Protein AF-K6WYZ0-F1 (afdb_monomer)

Radius of gyration: 23.87 Å; Cα contacts (8 Å, |Δi|>4): 31; chains: 1; bounding box: 39×36×67 Å

Sequence (78 aa):
QREFNARVQHDLRNSVWVNGGCASWYQDNDGNITTLWPGFTFNFRRITKRFDLAAYDVERRGAVAAPARATEATPATV

Organism: NCBI:txid1108045

Solvent-accessible surface area (backbone atoms only — not comparable to full-atom values): 5506 Å² total; per-residue (Å²): 109,70,69,60,53,52,50,51,51,58,58,36,61,80,34,69,82,58,70,61,86,57,95,44,94,58,40,50,99,86,66,48,67,82,80,72,74,75,66,60,66,70,57,54,50,65,75,59,70,65,86,62,71,89,80,51,92,83,79,81,84,71,85,76,75,73,78,77,78,78,78,81,76,80,82,84,85,131

Foldseek 3Di:
DVVVQVVQQVLCCPDCCQPVPDPDPQQDPVGTRPPDGNDDPVVVCVVPVDDDPVVDDDDDDDDDPDPDPPDPDDDDDD

Structure (mmCIF, N/CA/C/O backbone):
data_AF-K6WYZ0-F1
#
_entry.id   AF-K6WYZ0-F1
#
loop_
_atom_site.group_PDB
_atom_site.id
_atom_site.type_symbol
_atom_site.label_atom_id
_atom_site.label_alt_id
_atom_site.label_comp_id
_atom_site.label_asym_id
_atom_site.label_entity_id
_atom_site.label_seq_id
_atom_site.pdbx_PDB_ins_code
_atom_site.Cartn_x
_atom_site.Cartn_y
_atom_site.Cartn_z
_atom_site.occupancy
_atom_site.B_iso_or_equiv
_atom_site.auth_seq_id
_atom_site.auth_comp_id
_atom_site.auth_asym_id
_atom_site.auth_atom_id
_atom_site.pdbx_PDB_model_num
ATOM 1 N N . GLN A 1 1 ? -11.305 -6.693 -2.609 1.00 86.31 1 GLN A N 1
ATOM 2 C CA . GLN A 1 1 ? -9.853 -6.952 -2.467 1.00 86.31 1 GLN A CA 1
ATOM 3 C C . GLN A 1 1 ? -9.106 -7.161 -3.788 1.00 86.31 1 GLN A C 1
ATOM 5 O O . GLN A 1 1 ? -8.157 -6.428 -4.025 1.00 86.31 1 GLN A O 1
ATOM 10 N N . ARG A 1 2 ? -9.501 -8.099 -4.670 1.00 94.62 2 ARG A N 1
ATOM 11 C CA . ARG A 1 2 ? -8.745 -8.433 -5.906 1.00 94.62 2 ARG A CA 1
ATOM 12 C C . ARG A 1 2 ? -8.340 -7.232 -6.766 1.00 94.62 2 ARG A C 1
ATOM 14 O O . ARG A 1 2 ? -7.177 -7.107 -7.122 1.00 94.62 2 ARG A O 1
ATOM 21 N N . GLU A 1 3 ? -9.271 -6.328 -7.048 1.00 95.88 3 GLU A N 1
ATOM 22 C CA . GLU A 1 3 ? -8.985 -5.146 -7.870 1.00 95.88 3 GLU A CA 1
ATOM 23 C C . GLU A 1 3 ? -7.964 -4.198 -7.237 1.00 95.88 3 GLU A C 1
ATOM 25 O O . GLU A 1 3 ? -7.148 -3.604 -7.935 1.00 95.88 3 GLU A O 1
ATOM 30 N N . PHE A 1 4 ? -8.006 -4.047 -5.911 1.00 92.50 4 PHE A N 1
ATOM 31 C CA . PHE A 1 4 ? -7.031 -3.237 -5.192 1.00 92.50 4 PHE A CA 1
ATOM 32 C C . PHE A 1 4 ? -5.635 -3.841 -5.340 1.00 92.50 4 PHE A C 1
ATOM 34 O O . PHE A 1 4 ? -4.713 -3.137 -5.737 1.00 92.50 4 PHE A O 1
ATOM 41 N N . ASN A 1 5 ? -5.509 -5.153 -5.128 1.00 94.75 5 ASN A N 1
ATOM 42 C CA . ASN A 1 5 ? -4.239 -5.854 -5.297 1.00 94.75 5 ASN A CA 1
ATOM 43 C C . ASN A 1 5 ? -3.732 -5.763 -6.741 1.00 94.75 5 ASN A C 1
ATOM 45 O O . ASN A 1 5 ? -2.558 -5.478 -6.944 1.00 94.75 5 ASN A O 1
ATOM 49 N N . ALA A 1 6 ? -4.605 -5.934 -7.738 1.00 95.81 6 ALA A N 1
ATOM 50 C CA . ALA A 1 6 ? -4.232 -5.814 -9.147 1.00 95.81 6 ALA A CA 1
ATOM 51 C C . ALA A 1 6 ? -3.679 -4.420 -9.480 1.00 95.81 6 ALA A C 1
ATOM 53 O O . ALA A 1 6 ? -2.669 -4.312 -10.170 1.00 95.81 6 ALA A O 1
ATOM 54 N N . ARG A 1 7 ? -4.292 -3.354 -8.944 1.00 95.50 7 ARG A N 1
ATOM 55 C CA . ARG A 1 7 ? -3.775 -1.983 -9.085 1.00 95.50 7 ARG A CA 1
ATOM 56 C C . ARG A 1 7 ? -2.417 -1.807 -8.404 1.00 95.50 7 ARG A C 1
ATOM 58 O O . ARG A 1 7 ? -1.505 -1.270 -9.017 1.00 95.50 7 ARG A O 1
ATOM 65 N N . VAL A 1 8 ? -2.251 -2.312 -7.181 1.00 95.06 8 VAL A N 1
ATOM 66 C CA . VAL A 1 8 ? -0.969 -2.235 -6.458 1.00 95.06 8 VAL A CA 1
ATOM 67 C C . VAL A 1 8 ? 0.146 -2.971 -7.207 1.00 95.06 8 VAL A C 1
ATOM 69 O O . VAL A 1 8 ? 1.223 -2.410 -7.390 1.00 95.06 8 VAL A O 1
ATOM 72 N N . GLN A 1 9 ? -0.111 -4.191 -7.688 1.00 95.25 9 GLN A N 1
ATOM 73 C CA . GLN A 1 9 ? 0.8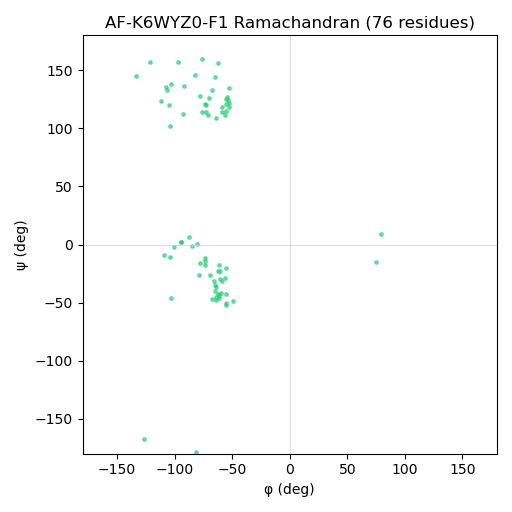70 -4.954 -8.468 1.00 95.25 9 GLN A CA 1
ATOM 74 C C . GLN A 1 9 ? 1.188 -4.275 -9.802 1.00 95.25 9 GLN A C 1
ATOM 76 O O . GLN A 1 9 ? 2.350 -4.194 -10.197 1.00 95.25 9 GLN A O 1
ATOM 81 N N . HIS A 1 10 ? 0.172 -3.717 -10.468 1.00 95.12 10 HIS A N 1
ATOM 82 C CA . HIS A 1 10 ? 0.375 -2.911 -11.664 1.00 95.12 10 HIS A CA 1
ATOM 83 C C . HIS A 1 10 ? 1.350 -1.763 -11.384 1.00 95.12 10 HIS A C 1
ATOM 85 O O . HIS A 1 10 ? 2.328 -1.620 -12.111 1.00 95.12 10 HIS A O 1
ATOM 91 N N . ASP A 1 11 ? 1.150 -0.988 -10.323 1.00 94.31 11 ASP A N 1
ATOM 92 C CA . ASP A 1 11 ? 2.026 0.141 -9.992 1.00 94.31 11 ASP A CA 1
ATOM 93 C C . ASP A 1 11 ? 3.458 -0.305 -9.628 1.00 94.31 11 ASP A C 1
ATOM 95 O O . ASP A 1 11 ? 4.430 0.359 -9.995 1.00 94.31 11 ASP A O 1
ATOM 99 N N . LEU A 1 12 ? 3.612 -1.461 -8.967 1.00 93.44 12 LEU A N 1
ATOM 100 C CA . LEU A 1 12 ? 4.915 -2.021 -8.578 1.00 93.44 12 LEU A CA 1
ATOM 101 C C . LEU A 1 12 ? 5.758 -2.504 -9.767 1.00 93.44 12 LEU A C 1
ATOM 103 O O . LEU A 1 12 ? 6.989 -2.476 -9.670 1.00 93.44 12 LEU A O 1
ATOM 107 N N . ARG A 1 13 ? 5.138 -2.882 -10.895 1.00 90.12 13 ARG A N 1
ATOM 108 C CA . ARG A 1 13 ? 5.830 -3.460 -12.069 1.00 90.12 13 ARG A CA 1
ATOM 109 C C . ARG A 1 13 ? 6.947 -2.575 -12.634 1.00 90.12 13 ARG A C 1
ATOM 111 O O . ARG A 1 13 ? 7.907 -3.071 -13.208 1.00 90.12 13 ARG A O 1
ATOM 118 N N . ASN A 1 14 ? 6.827 -1.257 -12.471 1.00 87.50 14 ASN A N 1
ATOM 119 C CA . ASN A 1 14 ? 7.786 -0.280 -12.993 1.00 87.50 14 ASN A CA 1
ATOM 120 C C . ASN A 1 14 ? 8.851 0.121 -11.961 1.00 87.50 14 ASN A C 1
ATOM 122 O O . ASN A 1 14 ? 9.692 0.974 -12.234 1.00 87.50 14 ASN A O 1
ATOM 126 N N . SER A 1 15 ? 8.823 -0.463 -10.764 1.00 88.56 15 SER A N 1
ATOM 127 C CA . SER A 1 15 ? 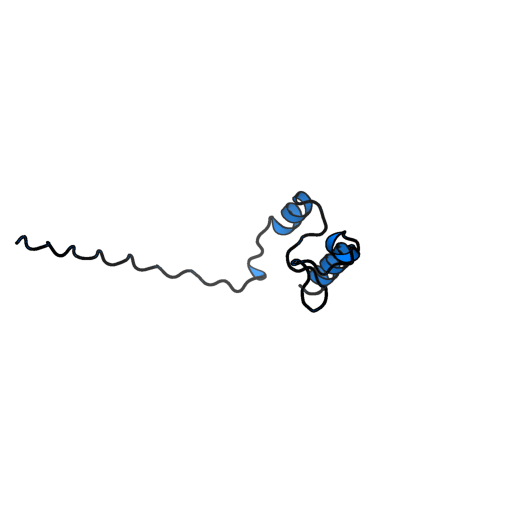9.790 -0.151 -9.717 1.00 88.56 15 SER A CA 1
ATOM 128 C C . SER A 1 15 ? 11.152 -0.798 -9.979 1.00 88.56 15 SER A C 1
ATOM 130 O O . SER A 1 15 ? 11.282 -1.793 -10.698 1.00 88.56 15 SER A O 1
ATOM 132 N N . VAL A 1 16 ? 12.184 -0.248 -9.340 1.00 87.56 16 VAL A N 1
ATOM 133 C CA . VAL A 1 16 ? 13.548 -0.806 -9.351 1.00 87.56 16 VAL A CA 1
ATOM 134 C C . VAL A 1 16 ? 13.616 -2.203 -8.727 1.00 87.56 16 VAL A C 1
ATOM 136 O O . VAL A 1 16 ? 14.501 -2.983 -9.059 1.00 87.56 16 VAL A O 1
ATOM 139 N N . TRP A 1 17 ? 12.651 -2.539 -7.868 1.00 85.38 17 TRP A N 1
ATOM 140 C CA . TRP A 1 17 ? 12.543 -3.843 -7.216 1.00 85.38 17 TRP A CA 1
ATOM 141 C C . TRP A 1 17 ? 12.076 -4.947 -8.161 1.00 85.38 17 TRP A C 1
ATOM 143 O O . TRP A 1 17 ? 12.255 -6.116 -7.840 1.00 85.38 17 TRP A O 1
ATOM 153 N N . VAL A 1 18 ? 11.494 -4.580 -9.308 1.00 85.50 18 VAL A N 1
ATOM 154 C CA . VAL A 1 18 ? 11.061 -5.505 -10.365 1.00 85.50 18 VAL A CA 1
ATOM 155 C C . VAL A 1 18 ? 12.051 -5.486 -11.532 1.00 85.50 18 VAL A C 1
ATOM 157 O O . VAL A 1 18 ? 12.501 -6.534 -11.979 1.00 85.50 18 VAL A O 1
ATOM 160 N N . ASN A 1 19 ? 12.467 -4.299 -11.982 1.00 80.12 19 ASN A N 1
ATOM 161 C CA . ASN A 1 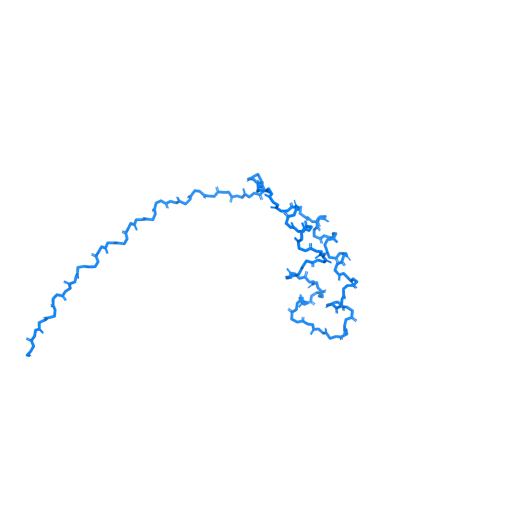19 ? 13.273 -4.145 -13.203 1.00 80.12 19 ASN A CA 1
ATOM 162 C C . ASN A 1 19 ? 14.798 -4.258 -12.994 1.00 80.12 19 ASN A C 1
ATOM 164 O O . ASN A 1 19 ? 15.563 -4.012 -13.921 1.00 80.12 19 ASN A O 1
ATOM 168 N N . GLY A 1 20 ? 15.258 -4.615 -11.789 1.00 73.69 20 GLY A N 1
ATOM 169 C CA . GLY A 1 20 ? 16.681 -4.675 -11.422 1.00 73.69 20 GLY A CA 1
ATOM 170 C C . GLY A 1 20 ? 17.449 -5.928 -11.871 1.00 73.69 20 GLY A C 1
ATOM 171 O O . GLY A 1 20 ? 18.631 -6.043 -11.562 1.00 73.69 20 GLY A O 1
ATOM 172 N N . GLY A 1 21 ? 16.811 -6.879 -12.563 1.00 66.00 21 GLY A N 1
ATOM 173 C CA . GLY A 1 21 ? 17.466 -8.052 -13.173 1.00 66.00 21 GLY A CA 1
ATOM 174 C C . GLY A 1 21 ? 17.899 -9.175 -12.216 1.00 66.00 21 GLY A C 1
ATOM 175 O O . GLY A 1 21 ? 18.126 -10.293 -12.671 1.00 66.00 21 GLY A O 1
ATOM 176 N N . CYS A 1 22 ? 17.956 -8.922 -10.907 1.00 68.25 22 CYS A N 1
ATOM 177 C CA . CYS A 1 22 ? 1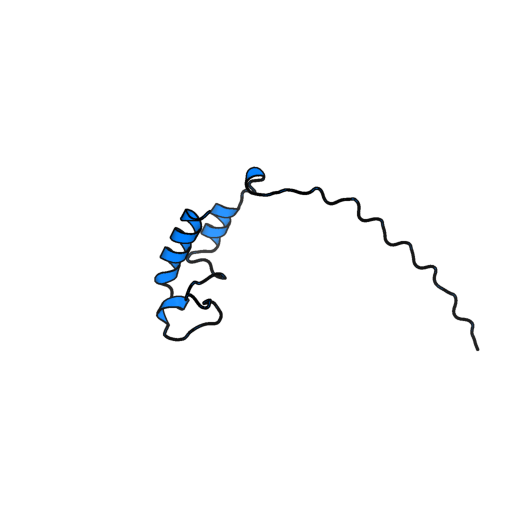8.179 -9.943 -9.882 1.00 68.25 22 CYS A CA 1
ATOM 178 C C . CYS A 1 22 ? 16.889 -10.214 -9.103 1.00 68.25 22 CYS A C 1
ATOM 180 O O . CYS A 1 22 ? 16.221 -9.274 -8.666 1.00 68.25 22 CYS A O 1
ATOM 182 N N . ALA A 1 23 ? 16.584 -11.494 -8.871 1.00 71.88 23 ALA A N 1
ATOM 183 C CA . ALA A 1 23 ? 15.558 -11.889 -7.913 1.00 71.88 23 ALA A CA 1
ATOM 184 C C . ALA A 1 23 ? 15.943 -11.326 -6.537 1.00 71.88 23 ALA A C 1
ATOM 186 O O . ALA A 1 23 ? 16.988 -11.663 -5.976 1.00 71.88 23 ALA A O 1
ATOM 187 N N . SER A 1 24 ? 15.131 -10.402 -6.033 1.00 79.00 24 SER A N 1
ATOM 188 C CA . SER A 1 24 ? 15.325 -9.802 -4.717 1.00 79.00 24 SER A CA 1
ATOM 189 C C . SER A 1 24 ? 14.455 -10.522 -3.696 1.00 79.00 24 SER A C 1
ATOM 191 O O . SER A 1 24 ? 13.425 -11.090 -4.047 1.00 79.00 24 SER A O 1
ATOM 193 N N . TRP A 1 25 ? 14.828 -10.448 -2.417 1.00 86.38 25 TRP A N 1
ATOM 194 C CA . TRP A 1 25 ? 14.039 -11.022 -1.319 1.00 86.38 25 TRP A CA 1
ATOM 195 C C . TRP A 1 25 ? 12.578 -10.524 -1.280 1.00 86.38 25 TRP A C 1
ATOM 197 O O . TRP A 1 25 ? 11.721 -11.167 -0.686 1.00 86.38 25 TRP A O 1
ATOM 207 N N . TYR A 1 26 ? 12.280 -9.385 -1.915 1.00 87.19 26 TYR A N 1
ATOM 208 C CA . TYR A 1 26 ? 10.934 -8.813 -1.976 1.00 87.19 26 TYR A CA 1
ATOM 209 C C . TYR A 1 26 ? 10.005 -9.485 -2.996 1.00 87.19 26 TYR A C 1
ATOM 211 O O . TYR A 1 26 ? 8.800 -9.238 -2.940 1.00 87.19 26 TYR A O 1
ATOM 219 N N . GLN A 1 27 ? 10.550 -10.270 -3.930 1.00 88.50 27 GLN A N 1
ATOM 220 C CA . GLN A 1 27 ? 9.780 -11.004 -4.931 1.00 88.50 27 GLN A CA 1
ATOM 221 C C . GLN A 1 27 ? 9.452 -12.409 -4.421 1.00 88.50 27 GLN A C 1
ATOM 223 O O . GLN A 1 27 ? 10.314 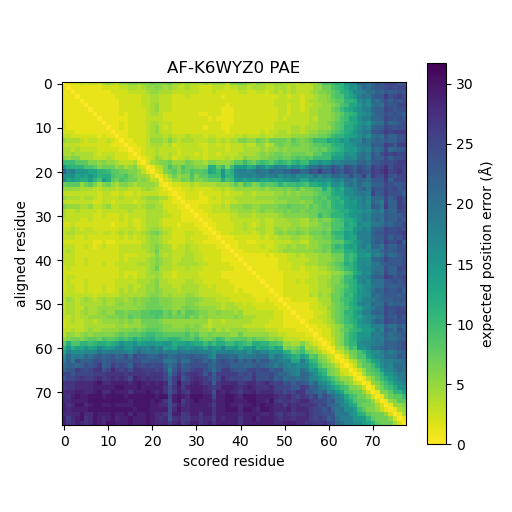-13.091 -3.867 1.00 88.50 27 GLN A O 1
ATOM 228 N N . ASP A 1 28 ? 8.210 -12.844 -4.621 1.00 89.50 28 ASP A N 1
ATOM 229 C CA . ASP A 1 28 ? 7.826 -14.244 -4.439 1.00 89.50 28 ASP A CA 1
ATOM 230 C C . ASP A 1 28 ? 8.188 -15.106 -5.665 1.00 89.50 28 ASP A C 1
ATOM 232 O O . ASP A 1 28 ? 8.758 -14.624 -6.647 1.00 89.50 28 ASP A O 1
ATOM 236 N N . ASN A 1 29 ? 7.857 -16.401 -5.611 1.00 88.44 29 ASN A N 1
ATOM 237 C CA . ASN A 1 29 ? 8.126 -17.350 -6.699 1.00 88.44 29 ASN A CA 1
ATOM 238 C C . ASN A 1 29 ? 7.436 -16.979 -8.024 1.00 88.44 29 ASN A C 1
ATOM 240 O O . ASN A 1 29 ? 7.890 -17.419 -9.079 1.00 88.44 29 ASN A O 1
ATOM 244 N N . ASP A 1 30 ? 6.366 -16.185 -7.970 1.00 88.56 30 ASP A N 1
ATOM 245 C CA . ASP A 1 30 ? 5.607 -15.721 -9.130 1.00 88.56 30 ASP A CA 1
ATOM 246 C C . ASP A 1 30 ? 6.086 -14.332 -9.610 1.00 88.56 30 ASP A C 1
ATOM 248 O O . ASP A 1 30 ? 5.536 -13.772 -10.560 1.00 88.56 30 ASP A O 1
ATOM 252 N N . GLY A 1 31 ? 7.116 -13.765 -8.968 1.00 87.81 31 GLY A N 1
ATOM 253 C CA . GLY A 1 31 ? 7.682 -12.453 -9.281 1.00 87.81 31 GLY A CA 1
ATOM 254 C C . GLY A 1 31 ? 6.879 -11.272 -8.727 1.00 87.81 31 GLY A C 1
ATOM 255 O O . GLY A 1 31 ? 7.173 -10.123 -9.066 1.00 87.81 31 GLY A O 1
ATOM 256 N N . ASN A 1 32 ? 5.876 -11.514 -7.876 1.00 91.00 32 ASN A N 1
ATOM 257 C CA . ASN A 1 32 ? 5.090 -10.443 -7.272 1.00 91.00 32 ASN A CA 1
ATOM 258 C C . ASN A 1 32 ? 5.811 -9.855 -6.064 1.00 91.00 32 ASN A C 1
ATOM 260 O O . ASN A 1 32 ? 6.448 -10.555 -5.279 1.00 91.00 32 ASN A O 1
ATOM 264 N N . ILE A 1 33 ? 5.632 -8.551 -5.864 1.00 91.44 33 ILE A N 1
ATOM 265 C CA . ILE A 1 33 ? 6.108 -7.872 -4.663 1.00 91.44 33 ILE A CA 1
ATOM 266 C C . ILE A 1 33 ? 4.975 -7.862 -3.636 1.00 91.44 33 ILE A C 1
ATOM 268 O O . ILE A 1 33 ? 3.959 -7.191 -3.825 1.00 91.44 33 ILE A O 1
ATOM 272 N N . THR A 1 34 ? 5.137 -8.591 -2.533 1.00 91.31 34 THR A N 1
ATOM 273 C CA . THR A 1 34 ? 4.096 -8.730 -1.491 1.00 91.31 34 THR A CA 1
ATOM 274 C C . THR A 1 34 ? 4.369 -7.894 -0.241 1.00 91.31 34 THR A C 1
ATOM 276 O O . THR A 1 34 ? 3.488 -7.715 0.599 1.00 91.31 34 THR A O 1
ATOM 279 N N . THR A 1 35 ? 5.574 -7.333 -0.130 1.00 90.38 35 THR A N 1
ATOM 280 C CA . THR A 1 35 ? 6.067 -6.670 1.085 1.00 90.38 35 THR A CA 1
ATOM 281 C C . THR A 1 35 ? 6.183 -5.148 0.971 1.00 90.38 35 THR A C 1
ATOM 283 O O . THR A 1 35 ? 6.469 -4.494 1.973 1.00 90.38 35 THR A O 1
ATOM 286 N N . LEU A 1 36 ? 6.012 -4.563 -0.223 1.00 91.88 36 LEU A N 1
ATOM 287 C CA . LEU A 1 36 ? 6.266 -3.136 -0.478 1.00 91.88 36 LEU A CA 1
ATOM 288 C C . LEU A 1 36 ? 5.034 -2.388 -0.997 1.00 91.88 36 LEU A C 1
ATOM 290 O O . LEU A 1 36 ? 4.130 -2.955 -1.605 1.00 91.88 36 LEU A O 1
ATOM 294 N N . TRP A 1 37 ? 5.047 -1.070 -0.790 1.00 93.75 37 TRP A N 1
ATOM 295 C CA . TRP A 1 37 ? 4.065 -0.125 -1.316 1.00 93.75 37 TRP A CA 1
ATOM 296 C C . TRP A 1 37 ? 4.677 0.698 -2.469 1.00 93.75 37 TRP A C 1
ATOM 298 O O . TRP A 1 37 ? 5.777 1.225 -2.297 1.00 93.75 37 TRP A O 1
ATOM 308 N N . PRO A 1 38 ? 3.992 0.857 -3.621 1.00 94.00 38 PRO A N 1
ATOM 309 C CA . PRO A 1 38 ? 4.559 1.496 -4.817 1.00 94.00 38 PRO A CA 1
ATOM 310 C C . PRO A 1 38 ? 4.722 3.022 -4.746 1.00 94.00 38 PRO A C 1
ATOM 312 O O . PRO A 1 38 ? 5.341 3.603 -5.632 1.00 94.00 38 PRO A O 1
ATOM 315 N N . GLY A 1 39 ? 4.148 3.698 -3.746 1.00 92.94 39 GLY A N 1
ATOM 316 C CA . GLY A 1 39 ? 4.102 5.164 -3.699 1.00 92.94 39 GLY A CA 1
ATOM 317 C C . GLY A 1 39 ? 4.646 5.778 -2.410 1.00 92.94 39 GLY A C 1
ATOM 318 O O . GLY A 1 39 ? 5.233 5.117 -1.560 1.00 92.94 39 GLY A O 1
ATOM 319 N N . PHE A 1 40 ? 4.382 7.071 -2.214 1.00 94.81 40 PHE A N 1
ATOM 320 C CA . PHE A 1 40 ? 4.720 7.746 -0.960 1.00 94.81 40 PHE A CA 1
ATOM 321 C C . PHE A 1 40 ? 3.931 7.181 0.229 1.00 94.81 40 PHE A C 1
ATOM 323 O O . PHE A 1 40 ? 2.733 6.895 0.129 1.00 94.81 40 PHE A O 1
ATOM 330 N N . THR A 1 41 ? 4.573 7.118 1.393 1.00 96.31 41 THR A N 1
ATOM 331 C CA . THR A 1 41 ? 3.971 6.646 2.652 1.00 96.31 41 THR A CA 1
ATOM 332 C C . THR A 1 41 ? 2.777 7.493 3.101 1.00 96.31 41 THR A C 1
ATOM 334 O O . THR A 1 41 ? 1.824 6.965 3.673 1.00 96.31 41 THR A O 1
ATOM 337 N N . PHE A 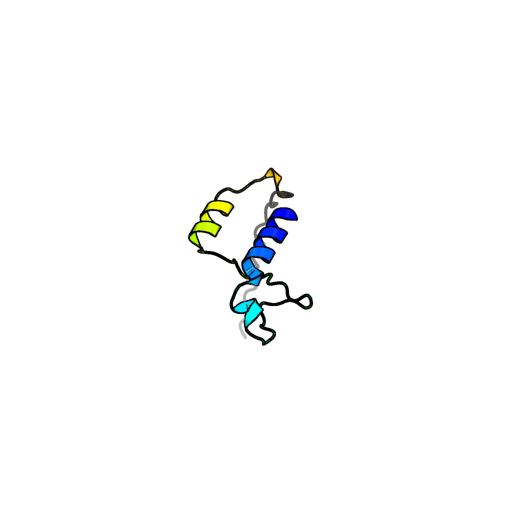1 42 ? 2.744 8.789 2.774 1.00 97.38 42 PHE A N 1
ATOM 338 C CA . PHE A 1 42 ? 1.583 9.645 3.049 1.00 97.38 42 PHE A CA 1
ATOM 339 C C . PHE A 1 42 ? 0.333 9.235 2.253 1.00 97.38 42 PHE A C 1
ATOM 341 O O . PHE A 1 42 ? -0.782 9.378 2.759 1.00 97.38 42 PHE A O 1
ATOM 348 N N . ASN A 1 43 ? 0.497 8.689 1.037 1.00 96.00 43 ASN A N 1
ATOM 349 C CA . ASN A 1 43 ? -0.621 8.136 0.266 1.00 96.00 43 ASN A CA 1
ATOM 350 C C . ASN A 1 43 ? -1.165 6.879 0.941 1.00 96.00 43 ASN A C 1
ATOM 352 O O . ASN A 1 43 ? -2.372 6.794 1.152 1.00 96.00 43 ASN A O 1
ATOM 356 N N . PHE A 1 44 ? -0.274 5.964 1.337 1.00 95.50 44 PHE A N 1
ATOM 357 C CA . PHE A 1 44 ? -0.648 4.759 2.073 1.00 95.50 44 PHE A CA 1
ATOM 358 C C . PHE A 1 44 ? -1.422 5.112 3.345 1.00 95.50 44 PHE A C 1
ATOM 360 O O . PHE A 1 44 ? -2.556 4.676 3.525 1.00 95.50 44 PHE A O 1
ATOM 367 N N . ARG A 1 45 ? -0.869 6.009 4.173 1.00 96.75 45 ARG A N 1
ATOM 368 C CA . ARG A 1 45 ? -1.537 6.484 5.389 1.00 96.75 45 ARG A CA 1
ATOM 369 C C . ARG A 1 45 ? -2.917 7.055 5.084 1.00 96.75 45 ARG A C 1
ATOM 371 O O . ARG A 1 45 ? -3.853 6.795 5.826 1.00 96.75 45 ARG A O 1
ATOM 378 N N . ARG A 1 46 ? -3.074 7.839 4.014 1.00 96.69 46 ARG A N 1
ATOM 379 C CA . ARG A 1 46 ? -4.369 8.438 3.660 1.00 96.69 46 ARG A CA 1
ATOM 380 C C . ARG A 1 46 ? -5.432 7.385 3.352 1.00 96.69 46 ARG A C 1
ATOM 382 O O . ARG A 1 46 ? -6.566 7.578 3.785 1.00 96.69 46 ARG A O 1
ATOM 389 N N . ILE A 1 47 ? -5.083 6.334 2.608 1.00 93.94 47 ILE A N 1
ATOM 390 C CA . ILE A 1 47 ? -6.043 5.309 2.170 1.00 93.94 47 ILE A CA 1
ATOM 391 C C . ILE A 1 47 ? -6.370 4.298 3.275 1.00 93.94 47 ILE A C 1
ATOM 393 O O . ILE A 1 47 ? -7.476 3.775 3.288 1.00 93.94 47 ILE A O 1
ATOM 397 N N . THR A 1 48 ? -5.463 4.073 4.233 1.00 94.19 48 THR A N 1
ATOM 398 C CA . THR A 1 48 ? -5.663 3.121 5.34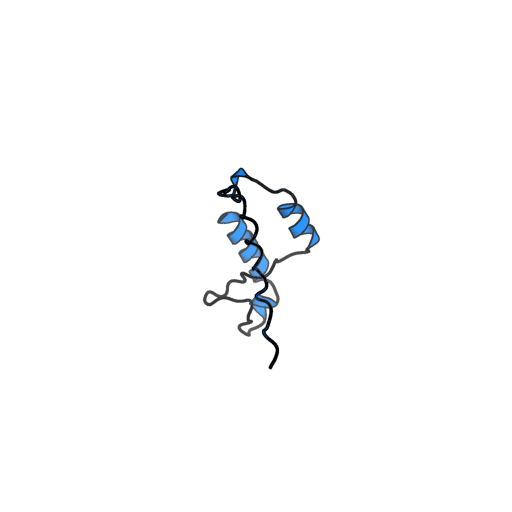3 1.00 94.19 48 THR A CA 1
ATOM 399 C C . THR A 1 48 ? -6.061 3.773 6.670 1.00 94.19 48 THR A C 1
ATOM 401 O O . THR A 1 48 ? -6.317 3.072 7.643 1.00 94.19 48 THR A O 1
ATOM 404 N N . LYS A 1 49 ? -6.153 5.111 6.751 1.00 96.62 49 LYS A N 1
ATOM 405 C CA . LYS A 1 49 ? -6.403 5.831 8.022 1.00 96.62 49 LYS A CA 1
ATOM 406 C C . LYS A 1 49 ? -7.727 5.501 8.720 1.00 96.62 49 LYS A C 1
ATOM 408 O O . LYS A 1 49 ? -7.902 5.902 9.867 1.00 96.62 49 LYS A O 1
ATOM 413 N N . ARG A 1 50 ? -8.696 4.906 8.021 1.00 96.06 50 ARG A N 1
ATOM 414 C CA . ARG A 1 50 ? -10.002 4.546 8.584 1.00 96.06 50 ARG A CA 1
ATOM 415 C C . ARG A 1 50 ? -10.098 3.035 8.645 1.00 96.06 50 ARG A C 1
ATOM 417 O O . ARG A 1 50 ? -9.955 2.376 7.622 1.00 96.06 50 ARG A O 1
ATOM 424 N N . PHE A 1 51 ? -10.353 2.527 9.842 1.00 94.06 51 PHE A N 1
ATOM 425 C CA . PHE A 1 51 ? -10.638 1.119 10.040 1.00 94.06 51 PHE A CA 1
ATOM 426 C C . PHE A 1 51 ? -12.084 0.825 9.630 1.00 94.06 51 PHE A C 1
ATOM 428 O O . PHE A 1 51 ? -13.001 1.514 10.079 1.00 94.06 51 PHE A O 1
ATOM 435 N N . ASP A 1 52 ? -12.266 -0.173 8.771 1.00 92.38 52 ASP A N 1
ATOM 436 C CA . ASP A 1 52 ? -13.574 -0.646 8.322 1.00 92.38 52 ASP A CA 1
ATOM 437 C C . ASP A 1 52 ? -13.903 -1.960 9.029 1.00 92.38 52 ASP A C 1
ATOM 439 O O . ASP A 1 52 ? -13.391 -3.009 8.656 1.00 92.38 52 ASP A O 1
ATOM 443 N N . LEU A 1 53 ? -14.752 -1.898 10.056 1.00 94.12 53 LEU A N 1
ATOM 444 C CA . LEU A 1 53 ? -15.171 -3.072 10.827 1.00 94.12 53 LEU A CA 1
ATOM 445 C C . LEU A 1 53 ? -15.852 -4.140 9.966 1.00 94.12 53 LEU A C 1
ATOM 447 O O . LEU A 1 53 ? -15.722 -5.319 10.271 1.00 94.12 53 LEU A O 1
ATOM 451 N N . ALA A 1 54 ? -16.561 -3.749 8.903 1.00 94.31 54 ALA A N 1
ATOM 452 C CA . ALA A 1 54 ? -17.292 -4.692 8.060 1.00 94.31 54 ALA A CA 1
ATOM 453 C C . ALA A 1 54 ? -16.367 -5.519 7.152 1.00 94.31 54 ALA A C 1
ATOM 455 O O . ALA A 1 54 ? -16.796 -6.522 6.587 1.00 94.31 54 ALA A O 1
ATOM 456 N N . ALA A 1 55 ? -15.101 -5.114 7.012 1.00 92.06 55 ALA A N 1
ATOM 457 C CA . ALA A 1 55 ? -14.106 -5.820 6.214 1.00 92.06 55 ALA A CA 1
ATOM 458 C C . ALA A 1 55 ? -13.404 -6.970 6.966 1.00 92.06 55 ALA A C 1
ATOM 460 O O . ALA A 1 55 ? -12.545 -7.627 6.375 1.00 92.06 55 ALA A O 1
ATOM 461 N N . TYR A 1 56 ? -13.730 -7.203 8.243 1.00 92.56 56 TYR A N 1
ATOM 462 C CA . TYR A 1 56 ? -13.060 -8.189 9.094 1.00 92.56 56 TYR A CA 1
ATOM 463 C C . TYR A 1 56 ? -14.059 -9.054 9.861 1.00 92.56 56 TYR A C 1
ATOM 465 O O . TYR A 1 56 ? -15.071 -8.560 10.354 1.00 92.56 56 TYR A O 1
ATOM 473 N N . ASP A 1 57 ? -13.702 -10.322 10.058 1.00 94.81 57 ASP A N 1
ATOM 474 C CA . ASP A 1 57 ? -14.312 -11.156 11.090 1.00 94.81 57 ASP A CA 1
ATOM 475 C C . ASP A 1 57 ? -13.735 -10.735 12.447 1.00 94.81 57 ASP A C 1
ATOM 477 O O . ASP A 1 57 ? -12.530 -10.839 12.695 1.00 94.81 57 ASP A O 1
ATOM 481 N N . VAL A 1 58 ? -14.584 -10.180 13.314 1.00 93.31 58 VAL A N 1
ATOM 482 C CA . VAL A 1 58 ? -14.158 -9.603 14.594 1.00 93.31 58 VAL A CA 1
ATOM 483 C C . VAL A 1 58 ? -14.540 -10.532 15.734 1.00 93.31 58 VAL A C 1
ATOM 485 O O . VAL A 1 58 ? -15.720 -10.758 15.994 1.00 93.31 58 VAL A O 1
ATOM 488 N N . GLU A 1 59 ? -13.542 -10.990 16.483 1.00 91.81 59 GLU A N 1
ATOM 489 C CA . GLU A 1 59 ? -13.765 -11.690 17.744 1.00 91.81 59 GLU A CA 1
ATOM 490 C C . GLU A 1 59 ? -13.487 -10.787 18.943 1.00 91.81 59 GLU A C 1
ATOM 492 O O . GLU A 1 59 ? -12.506 -10.035 18.998 1.00 91.81 59 GLU A O 1
ATOM 497 N N . ARG A 1 60 ? -14.352 -10.874 19.957 1.00 88.25 60 ARG A N 1
ATOM 498 C CA . ARG A 1 60 ? -14.102 -10.213 21.234 1.00 88.25 60 ARG A CA 1
ATOM 499 C C . ARG A 1 60 ? -13.021 -10.994 21.966 1.00 88.25 60 ARG A C 1
ATOM 501 O O . ARG A 1 60 ? -13.227 -12.151 22.317 1.00 88.25 60 ARG A O 1
ATOM 508 N N . ARG A 1 61 ? -11.904 -10.337 22.283 1.00 85.00 61 ARG A N 1
ATOM 509 C CA . ARG A 1 61 ? -10.914 -10.899 23.207 1.00 85.00 61 ARG A CA 1
ATOM 510 C C . ARG A 1 61 ? -11.608 -11.253 24.529 1.00 85.00 61 ARG A C 1
ATOM 512 O O . ARG A 1 61 ? -12.104 -10.361 25.218 1.00 85.00 61 ARG A O 1
ATOM 519 N N . GLY A 1 62 ? -11.648 -12.542 24.861 1.00 84.38 62 GLY A N 1
ATOM 520 C CA . GLY A 1 62 ? -12.101 -13.019 26.167 1.00 84.38 62 GLY A CA 1
ATOM 521 C C . GLY A 1 62 ? -11.203 -12.488 27.286 1.00 84.38 62 GLY A C 1
ATOM 522 O O . GLY A 1 62 ? -10.047 -12.131 27.048 1.00 84.38 62 GLY A O 1
ATOM 523 N N . ALA A 1 63 ? -11.730 -12.418 28.509 1.00 79.50 63 ALA A N 1
ATOM 524 C CA . ALA A 1 63 ? -10.919 -12.053 29.664 1.00 79.50 63 ALA A CA 1
ATOM 525 C C . ALA A 1 63 ? -9.764 -13.055 29.795 1.00 79.50 63 ALA A C 1
ATOM 527 O O . ALA A 1 63 ? -9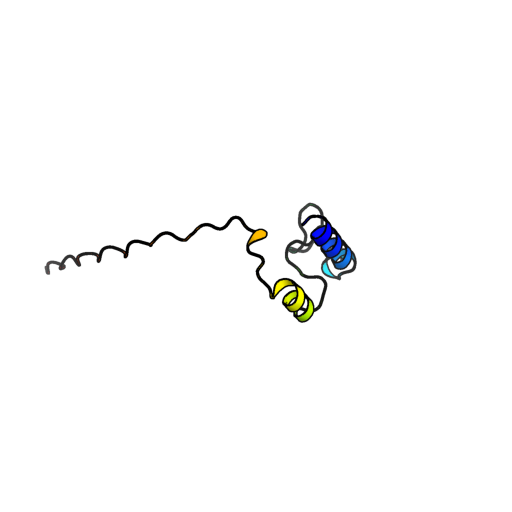.987 -14.251 29.978 1.00 79.50 63 ALA A O 1
ATOM 528 N N . VAL A 1 64 ? -8.528 -12.568 29.688 1.00 77.25 64 VAL A N 1
ATOM 529 C CA . VAL A 1 64 ? -7.366 -13.369 30.063 1.00 77.25 64 VAL A CA 1
ATOM 530 C C . VAL A 1 64 ? -7.418 -13.467 31.582 1.00 77.25 64 VAL A C 1
ATOM 532 O O . VAL A 1 64 ? -7.284 -12.450 32.264 1.00 77.25 64 VAL A O 1
ATOM 535 N N . ALA A 1 65 ? -7.683 -14.665 32.109 1.00 74.25 65 ALA A N 1
ATOM 536 C CA . ALA A 1 65 ? -7.580 -14.908 33.540 1.00 74.25 65 ALA A CA 1
ATOM 537 C C . ALA A 1 65 ? -6.175 -14.488 33.988 1.00 74.25 65 ALA A C 1
ATOM 539 O O . ALA A 1 65 ? -5.183 -14.885 33.372 1.00 74.25 65 ALA A O 1
ATOM 540 N N . ALA A 1 66 ? -6.099 -13.638 35.014 1.00 76.25 66 ALA A N 1
ATOM 541 C CA . ALA A 1 66 ? -4.820 -13.227 35.570 1.00 76.25 66 ALA A CA 1
ATOM 542 C C . ALA A 1 66 ? -4.011 -14.488 35.918 1.00 76.25 66 ALA A C 1
ATOM 544 O O . ALA A 1 66 ? -4.593 -15.423 36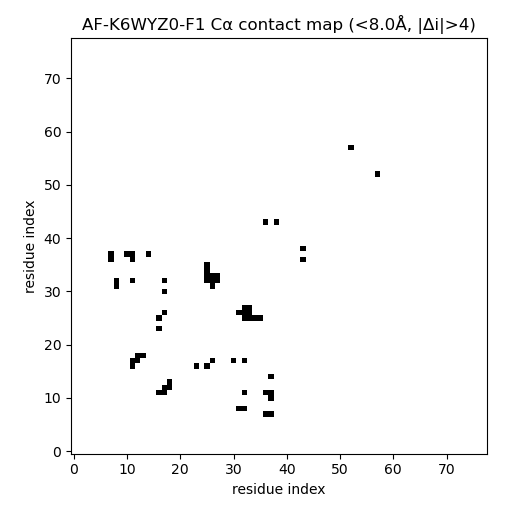.481 1.00 76.25 66 ALA A O 1
ATOM 545 N N . PRO A 1 67 ? -2.710 -14.552 35.580 1.00 73.50 67 PRO A N 1
ATOM 546 C CA . PRO A 1 67 ? -1.900 -15.694 35.965 1.00 73.50 67 PRO A CA 1
ATOM 547 C C . PRO A 1 67 ? -2.004 -15.850 37.484 1.00 73.50 67 PRO A C 1
ATOM 549 O O . PRO A 1 67 ? -1.792 -14.887 38.227 1.00 73.50 67 PRO A O 1
ATOM 552 N N . ALA A 1 68 ? -2.395 -17.044 37.938 1.00 70.94 68 ALA A N 1
ATOM 553 C CA . ALA A 1 68 ? -2.400 -17.369 39.355 1.00 70.94 68 ALA A CA 1
ATOM 554 C C . ALA A 1 68 ? -0.997 -17.069 39.895 1.00 70.94 68 ALA A C 1
ATOM 556 O O . ALA A 1 68 ? -0.009 -17.543 39.330 1.00 70.94 68 ALA A O 1
ATOM 557 N N . ARG A 1 69 ? -0.902 -16.227 40.933 1.00 67.81 69 ARG A N 1
ATOM 558 C CA . ARG A 1 69 ? 0.382 -15.924 41.573 1.00 67.81 69 ARG A CA 1
ATOM 559 C C . ARG A 1 69 ? 1.036 -17.250 41.946 1.00 67.81 69 ARG A C 1
ATOM 561 O O . ARG A 1 69 ? 0.462 -18.007 42.728 1.00 67.81 69 ARG A O 1
ATOM 568 N N . ALA A 1 70 ? 2.208 -17.519 41.376 1.00 68.12 70 ALA A N 1
ATOM 569 C CA . ALA A 1 70 ? 3.041 -18.621 41.814 1.00 68.12 70 ALA A CA 1
ATOM 570 C C . ALA A 1 70 ? 3.288 -18.434 43.313 1.00 68.12 70 ALA A C 1
ATOM 572 O O . ALA A 1 70 ? 3.762 -17.384 43.747 1.00 68.12 70 ALA A O 1
ATOM 573 N N . THR A 1 71 ? 2.883 -19.417 44.108 1.00 65.31 71 THR A N 1
ATOM 574 C CA . THR A 1 71 ? 3.258 -19.488 45.514 1.00 65.31 71 THR A CA 1
ATOM 575 C C . THR A 1 71 ? 4.772 -19.670 45.534 1.00 65.31 71 THR A C 1
ATOM 577 O O . THR A 1 71 ? 5.263 -20.709 45.098 1.00 65.31 71 THR A O 1
ATOM 580 N N . GLU A 1 72 ? 5.518 -18.641 45.939 1.00 59.97 72 GLU A N 1
ATOM 581 C CA . GLU A 1 72 ? 6.954 -18.767 46.190 1.00 59.97 72 GLU A CA 1
ATOM 582 C C . GLU A 1 72 ? 7.154 -19.876 47.226 1.00 59.97 72 GLU A C 1
ATOM 584 O O . GLU A 1 72 ? 6.741 -19.758 48.380 1.00 59.97 72 GLU A O 1
ATOM 589 N N . ALA A 1 73 ? 7.743 -20.989 46.792 1.00 67.12 73 ALA A N 1
ATOM 590 C CA . ALA A 1 73 ? 8.238 -22.010 47.692 1.00 67.12 73 ALA A CA 1
ATOM 591 C C . ALA A 1 73 ? 9.501 -21.458 48.363 1.00 67.12 73 ALA A C 1
ATOM 593 O O . ALA A 1 73 ? 10.506 -21.207 47.698 1.00 67.12 73 ALA A O 1
ATOM 594 N N . THR A 1 74 ? 9.431 -21.249 49.677 1.00 70.56 74 THR A N 1
ATOM 595 C CA . THR A 1 74 ? 10.572 -20.888 50.523 1.00 70.56 74 THR A CA 1
ATOM 596 C C . THR A 1 74 ? 11.709 -21.893 50.305 1.00 70.56 74 THR A C 1
ATOM 598 O O . THR A 1 74 ? 11.487 -23.088 50.527 1.00 70.56 74 THR A O 1
ATOM 601 N N . PRO A 1 75 ? 12.922 -21.478 49.893 1.00 65.88 75 PRO A N 1
ATOM 602 C CA . PRO A 1 75 ? 14.041 -22.404 49.832 1.00 65.88 75 PRO A CA 1
ATOM 603 C C . PRO A 1 75 ? 14.452 -22.757 51.268 1.00 65.88 75 PRO A C 1
ATOM 605 O O . PRO A 1 75 ? 14.677 -21.875 52.097 1.00 65.88 75 PRO A O 1
ATOM 608 N N . ALA A 1 76 ? 14.510 -24.052 51.575 1.00 60.72 76 ALA A N 1
ATOM 609 C CA . ALA A 1 76 ? 15.088 -24.547 52.818 1.00 60.72 76 ALA A CA 1
ATOM 610 C C . ALA A 1 76 ? 16.618 -24.410 52.748 1.00 60.72 76 ALA A C 1
ATOM 612 O O . ALA A 1 76 ? 17.254 -24.956 51.846 1.00 60.72 76 ALA A O 1
ATOM 613 N N . THR A 1 77 ? 17.185 -23.649 53.682 1.00 59.00 77 THR A N 1
ATOM 614 C CA . THR A 1 77 ? 18.630 -23.465 53.871 1.00 59.00 77 THR A CA 1
ATOM 615 C C . THR A 1 77 ? 19.280 -24.767 54.354 1.00 59.00 77 THR A C 1
ATOM 617 O O . THR A 1 77 ? 18.763 -25.393 55.281 1.00 59.00 77 THR A O 1
ATOM 620 N N . VAL A 1 78 ? 20.406 -25.145 53.735 1.00 60.22 78 VAL A N 1
ATOM 621 C CA . VAL A 1 78 ? 21.362 -26.165 54.219 1.00 60.22 78 VAL A CA 1
ATOM 622 C C . VAL A 1 78 ? 22.465 -25.477 55.008 1.00 60.22 78 VAL A C 1
ATOM 624 O O . VAL A 1 78 ? 22.915 -24.407 54.538 1.00 60.22 78 VAL A O 1
#

pLDDT: mean 85.81, std 11.02, range [59.0, 97.38]

Mean predicted aligned error: 10.37 Å

Secondary structure (DSSP, 8-state):
-HHHHHHHHHHHTTSHHHHTSS--TTB-TTS-B-S--SS-HHHHHHHHSS--GGGS--------PPPPPP---PPPP-